Protein AF-A0A0M3JSK1-F1 (afdb_monomer_lite)

pLDDT: mean 74.39, std 8.14, range [55.28, 88.69]

Organism: Anisakis simplex (NCBI:txid6269)

Structure (mmCIF, N/CA/C/O backbone):
data_AF-A0A0M3JSK1-F1
#
_entry.id   AF-A0A0M3JSK1-F1
#
loop_
_atom_site.group_PDB
_atom_site.id
_atom_site.type_symbol
_atom_site.label_atom_id
_atom_site.label_alt_id
_atom_site.label_comp_id
_atom_site.label_asym_id
_atom_site.label_entity_id
_atom_site.label_seq_id
_atom_site.pdbx_PDB_ins_code
_atom_site.Cartn_x
_atom_site.Cartn_y
_atom_site.Cartn_z
_atom_site.occupancy
_atom_site.B_iso_or_equiv
_atom_site.auth_seq_id
_atom_site.auth_comp_id
_atom_site.auth_asym_id
_atom_site.auth_atom_id
_atom_site.pdbx_PDB_model_num
ATOM 1 N N . MET A 1 1 ? 17.515 4.585 -20.724 1.00 63.00 1 MET A N 1
ATOM 2 C CA . MET A 1 1 ? 18.779 4.534 -19.943 1.00 63.00 1 MET A CA 1
ATOM 3 C C . MET A 1 1 ? 19.980 4.193 -20.812 1.00 63.00 1 MET A C 1
ATOM 5 O O . MET A 1 1 ? 19.834 3.343 -21.688 1.00 63.00 1 MET A O 1
ATOM 9 N N . ASP A 1 2 ? 21.131 4.796 -20.507 1.00 80.75 2 ASP A N 1
ATOM 10 C CA . ASP A 1 2 ? 22.454 4.369 -20.987 1.00 80.75 2 ASP A CA 1
ATOM 11 C C . ASP A 1 2 ? 22.825 2.985 -20.411 1.00 80.75 2 ASP A C 1
ATOM 13 O O . ASP A 1 2 ? 22.367 2.626 -19.317 1.00 80.75 2 ASP A O 1
ATOM 17 N N . ASP A 1 3 ? 23.600 2.178 -21.130 1.00 80.94 3 ASP A N 1
ATOM 18 C CA . ASP A 1 3 ? 23.899 0.803 -20.727 1.00 80.94 3 ASP A CA 1
ATOM 19 C C . ASP A 1 3 ? 24.795 0.719 -19.477 1.00 80.94 3 ASP A C 1
ATOM 21 O O . ASP A 1 3 ? 24.609 -0.194 -18.664 1.00 80.94 3 ASP A O 1
ATOM 25 N N . GLU A 1 4 ? 25.636 1.725 -19.216 1.00 83.75 4 GLU A N 1
ATOM 26 C CA . GLU A 1 4 ? 26.414 1.826 -17.976 1.00 83.75 4 GLU A CA 1
ATOM 27 C C . GLU A 1 4 ? 25.492 2.020 -16.761 1.00 83.75 4 GLU A C 1
ATOM 29 O O . GLU A 1 4 ? 25.593 1.330 -15.740 1.00 83.75 4 GLU A O 1
ATOM 34 N N . THR A 1 5 ? 24.485 2.888 -16.903 1.00 82.25 5 THR A N 1
ATOM 35 C CA . THR A 1 5 ? 23.494 3.118 -15.842 1.00 82.25 5 THR A CA 1
ATOM 36 C C . THR A 1 5 ? 22.647 1.875 -15.564 1.00 82.25 5 THR A C 1
ATOM 38 O O . THR A 1 5 ? 22.214 1.662 -14.429 1.00 82.25 5 THR A O 1
ATOM 41 N N . LYS A 1 6 ? 22.398 1.025 -16.574 1.00 78.12 6 LYS A N 1
ATOM 42 C CA . LYS A 1 6 ? 21.677 -0.248 -16.391 1.00 78.12 6 LYS A CA 1
ATOM 43 C C . LYS A 1 6 ? 22.516 -1.263 -15.636 1.00 78.12 6 LYS A C 1
ATOM 45 O O . LYS A 1 6 ? 21.950 -1.996 -14.828 1.00 78.12 6 LYS A O 1
ATOM 50 N N . LYS A 1 7 ? 23.823 -1.306 -15.900 1.00 82.88 7 LYS A N 1
ATOM 51 C CA . LYS A 1 7 ? 24.761 -2.185 -15.200 1.00 82.88 7 LYS A CA 1
ATOM 52 C C . LYS A 1 7 ? 24.835 -1.816 -13.718 1.00 82.88 7 LYS A C 1
ATOM 54 O O . LYS A 1 7 ? 24.440 -2.629 -12.894 1.00 82.88 7 LYS A O 1
ATOM 59 N N . ARG A 1 8 ? 25.087 -0.539 -13.400 1.00 83.69 8 ARG A N 1
ATOM 60 C CA . ARG A 1 8 ? 25.075 -0.026 -12.014 1.00 83.69 8 ARG A CA 1
ATOM 61 C C . ARG A 1 8 ? 23.797 -0.367 -11.245 1.00 83.69 8 ARG A C 1
ATOM 63 O O . ARG A 1 8 ? 23.865 -0.826 -10.111 1.00 83.69 8 ARG A O 1
ATOM 70 N N . LYS A 1 9 ? 22.616 -0.175 -11.851 1.00 78.25 9 LYS A N 1
ATOM 71 C CA . LYS A 1 9 ? 21.343 -0.510 -11.183 1.00 78.25 9 LYS A CA 1
ATOM 72 C C . LYS A 1 9 ? 21.177 -2.009 -10.935 1.00 78.25 9 LYS A C 1
ATOM 74 O O . LYS A 1 9 ? 20.591 -2.370 -9.919 1.00 78.25 9 LYS A O 1
ATOM 79 N N . ARG A 1 10 ? 21.661 -2.871 -11.836 1.00 77.38 10 ARG A N 1
ATOM 80 C CA . ARG A 1 10 ? 21.657 -4.327 -11.631 1.00 77.38 10 ARG A CA 1
ATOM 81 C C . ARG A 1 10 ? 22.615 -4.732 -10.517 1.00 77.38 10 ARG A C 1
ATOM 83 O O . ARG A 1 10 ? 22.188 -5.452 -9.621 1.00 77.38 10 ARG A O 1
ATOM 90 N N . ASP A 1 11 ? 23.824 -4.187 -10.517 1.00 82.25 11 ASP A N 1
ATOM 91 C CA . ASP A 1 11 ? 24.835 -4.467 -9.496 1.00 82.25 11 ASP A CA 1
ATOM 92 C C . ASP A 1 11 ? 24.343 -4.019 -8.106 1.00 82.25 11 ASP A C 1
ATOM 94 O O . ASP A 1 11 ? 24.424 -4.770 -7.138 1.00 82.25 11 ASP A O 1
ATOM 98 N N . GLU A 1 12 ? 23.705 -2.846 -8.004 1.00 78.94 12 GLU A N 1
ATOM 99 C CA . GLU A 1 12 ? 23.047 -2.395 -6.769 1.00 78.94 12 GLU A CA 1
ATOM 100 C C . GLU A 1 12 ? 21.942 -3.353 -6.294 1.00 78.94 12 GLU A C 1
ATOM 102 O O . GLU A 1 12 ? 21.813 -3.601 -5.094 1.00 78.94 12 GLU A O 1
ATOM 107 N N . ILE A 1 13 ? 21.117 -3.876 -7.210 1.00 75.38 13 ILE A N 1
ATOM 108 C CA . ILE A 1 13 ? 20.064 -4.849 -6.877 1.00 75.38 13 ILE A CA 1
ATOM 109 C C . ILE A 1 13 ? 20.692 -6.149 -6.364 1.00 75.38 13 ILE A C 1
ATOM 111 O O . ILE A 1 13 ? 20.187 -6.736 -5.407 1.00 75.38 13 ILE A O 1
ATOM 115 N N . GLU A 1 14 ? 21.796 -6.585 -6.964 1.00 76.00 14 GLU A N 1
ATOM 116 C CA . GLU A 1 14 ? 22.495 -7.816 -6.602 1.00 76.00 14 GLU A CA 1
ATOM 117 C C . GLU A 1 14 ? 23.207 -7.706 -5.245 1.00 76.00 14 GLU A C 1
ATOM 119 O O . GLU A 1 14 ? 23.067 -8.587 -4.392 1.00 76.00 14 GLU A O 1
ATOM 124 N N . ILE A 1 15 ? 23.874 -6.578 -4.986 1.00 78.31 15 ILE A N 1
ATOM 125 C CA . ILE A 1 15 ? 24.449 -6.239 -3.677 1.00 78.31 15 ILE A CA 1
ATOM 126 C C . ILE A 1 15 ? 23.345 -6.216 -2.618 1.00 78.31 15 ILE A C 1
ATOM 128 O O . ILE A 1 15 ? 23.477 -6.833 -1.560 1.00 78.31 15 ILE A O 1
ATOM 132 N N . MET A 1 16 ? 22.206 -5.587 -2.922 1.00 71.25 16 MET A N 1
ATOM 133 C CA . MET A 1 16 ? 21.060 -5.590 -2.018 1.00 71.25 16 MET A CA 1
ATOM 134 C C . MET A 1 16 ? 20.520 -7.005 -1.776 1.00 71.25 16 MET A C 1
ATOM 136 O O . MET A 1 16 ? 20.170 -7.306 -0.634 1.00 71.25 16 MET A O 1
ATOM 140 N N . LYS A 1 17 ? 20.473 -7.895 -2.780 1.00 69.25 17 LYS A N 1
ATOM 141 C CA . LYS A 1 17 ? 20.096 -9.314 -2.593 1.00 69.25 17 LYS A CA 1
ATOM 142 C C . LYS A 1 17 ? 21.053 -10.046 -1.648 1.00 69.25 17 LYS A C 1
ATOM 144 O O . LYS A 1 17 ? 20.582 -10.837 -0.832 1.00 69.25 17 LYS A O 1
ATOM 149 N N . LYS A 1 18 ? 22.361 -9.778 -1.741 1.00 67.62 18 LYS A N 1
ATOM 150 C CA . LYS A 1 18 ? 23.400 -10.399 -0.898 1.00 67.62 18 LYS A CA 1
ATOM 151 C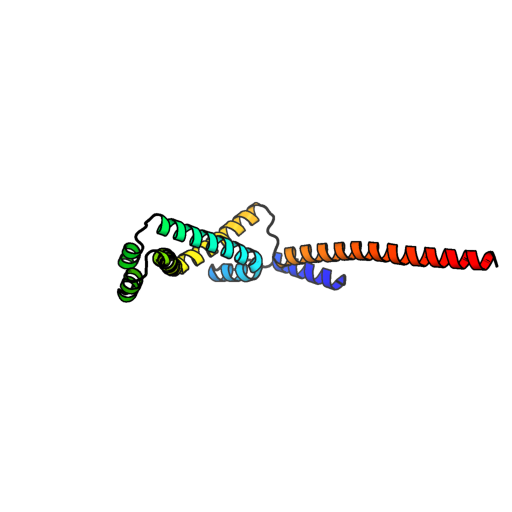 C . LYS A 1 18 ? 23.469 -9.842 0.524 1.00 67.62 18 LYS A C 1
ATOM 153 O O . LYS A 1 18 ? 23.981 -10.521 1.412 1.00 67.62 18 LYS A O 1
ATOM 158 N N . GLU A 1 19 ? 22.959 -8.638 0.763 1.00 69.12 19 GLU A N 1
ATOM 159 C CA . GLU A 1 19 ? 23.007 -8.009 2.081 1.00 69.12 19 GLU A CA 1
ATOM 160 C C . GLU A 1 19 ? 22.252 -8.834 3.142 1.00 69.12 19 GLU A C 1
ATOM 162 O O . GLU A 1 19 ? 21.052 -9.108 3.014 1.00 69.12 19 GLU A O 1
ATOM 167 N N . LYS A 1 20 ? 22.968 -9.241 4.202 1.00 62.66 20 LYS A N 1
ATOM 168 C CA . LYS A 1 20 ? 22.426 -10.078 5.282 1.00 62.66 20 LYS A CA 1
ATOM 169 C C . LYS A 1 20 ? 21.257 -9.380 5.981 1.00 62.66 20 LYS A C 1
ATOM 171 O O . LYS A 1 20 ? 21.268 -8.177 6.229 1.00 62.66 20 LYS A O 1
ATOM 176 N N . ARG A 1 21 ? 20.235 -10.167 6.328 1.00 66.06 21 ARG A N 1
ATOM 177 C CA . ARG A 1 21 ? 19.063 -9.671 7.063 1.00 66.06 21 ARG A CA 1
ATOM 178 C C . ARG A 1 21 ? 19.488 -9.281 8.483 1.00 66.06 21 ARG A C 1
ATOM 180 O O . ARG A 1 21 ? 20.202 -10.064 9.110 1.00 66.06 21 ARG A O 1
ATOM 187 N N . PRO A 1 22 ? 19.023 -8.141 9.016 1.00 70.69 22 PRO A N 1
ATOM 188 C CA . PRO A 1 22 ? 19.294 -7.785 10.401 1.00 70.69 22 PRO A CA 1
ATOM 189 C C . PRO A 1 22 ? 18.600 -8.765 11.360 1.00 70.69 22 PRO A C 1
ATOM 191 O O . PRO A 1 22 ? 17.508 -9.265 11.077 1.00 70.69 22 PRO A O 1
ATOM 194 N N . VAL A 1 23 ? 19.250 -9.034 12.493 1.00 68.19 23 VAL A N 1
ATOM 195 C CA . VAL A 1 23 ? 18.853 -10.071 13.463 1.00 68.19 23 VAL A CA 1
ATOM 196 C C . VAL A 1 23 ? 17.687 -9.638 14.366 1.00 68.19 23 VAL A C 1
ATOM 198 O O . VAL A 1 23 ? 16.860 -10.466 14.733 1.00 68.19 23 VAL A O 1
ATOM 201 N N . GLY A 1 24 ? 17.570 -8.343 14.688 1.00 75.69 24 GLY A N 1
ATOM 202 C CA . GLY A 1 24 ? 16.547 -7.828 15.611 1.00 75.69 24 GLY A CA 1
ATOM 203 C C . GLY A 1 24 ? 15.169 -7.607 14.973 1.00 75.69 24 GLY A C 1
ATOM 204 O O . GLY A 1 24 ? 15.086 -7.182 13.824 1.00 75.69 24 GLY A O 1
ATOM 205 N N . LEU A 1 25 ? 14.079 -7.818 15.726 1.00 66.94 25 LEU A N 1
ATOM 206 C CA . LEU A 1 25 ? 12.691 -7.660 15.248 1.00 66.94 25 LEU A CA 1
ATOM 207 C C . LEU A 1 25 ? 12.402 -6.253 14.706 1.00 66.94 25 LEU A C 1
ATOM 209 O O . LEU A 1 25 ? 11.942 -6.112 13.574 1.00 66.94 25 LEU A O 1
ATOM 213 N N . PHE A 1 26 ? 12.744 -5.209 15.465 1.00 69.94 26 PHE A N 1
ATOM 214 C CA . PHE A 1 26 ? 12.584 -3.818 15.028 1.00 69.94 26 PHE A CA 1
ATOM 215 C C . PHE A 1 26 ? 13.461 -3.480 13.821 1.00 69.94 26 PHE A C 1
ATOM 217 O O . PHE A 1 26 ? 13.002 -2.843 12.872 1.00 69.94 26 PHE A O 1
ATOM 224 N N . ALA A 1 27 ? 14.710 -3.950 13.813 1.00 71.75 27 ALA A N 1
ATOM 225 C CA . ALA A 1 27 ? 15.623 -3.750 12.692 1.00 71.75 27 ALA A CA 1
ATOM 226 C C . ALA A 1 27 ? 15.120 -4.456 11.425 1.00 71.75 27 ALA A C 1
ATOM 228 O O . ALA A 1 27 ? 15.212 -3.912 10.329 1.00 71.75 27 ALA A O 1
ATOM 229 N N . LYS A 1 28 ? 14.517 -5.634 11.582 1.00 71.19 28 LYS A N 1
ATOM 230 C CA . LYS A 1 28 ? 13.914 -6.437 10.523 1.00 71.19 28 LYS A CA 1
ATOM 231 C C . LYS A 1 28 ? 12.658 -5.771 9.967 1.00 71.19 28 LYS A C 1
ATOM 233 O O . LYS A 1 28 ? 12.549 -5.639 8.753 1.00 71.19 28 LYS A O 1
ATOM 238 N N . VAL A 1 29 ? 11.773 -5.255 10.821 1.00 68.44 29 VAL A N 1
ATOM 239 C CA . VAL A 1 29 ? 10.622 -4.440 10.395 1.00 68.44 29 VAL A CA 1
ATOM 240 C C . VAL A 1 29 ? 11.091 -3.193 9.646 1.00 68.44 29 VAL A C 1
ATOM 242 O O . VAL A 1 29 ? 10.664 -2.979 8.517 1.00 68.44 29 VAL A O 1
ATOM 245 N N . LYS A 1 30 ? 12.024 -2.412 10.205 1.00 70.94 30 LYS A N 1
ATOM 246 C CA . LYS A 1 30 ? 12.568 -1.203 9.560 1.00 70.94 30 LYS A CA 1
ATOM 247 C C . LYS A 1 30 ? 13.208 -1.515 8.204 1.00 70.94 30 LYS A C 1
ATOM 249 O O . LYS A 1 30 ? 12.976 -0.809 7.223 1.00 70.94 30 LYS A O 1
ATOM 254 N N . TYR A 1 31 ? 13.978 -2.597 8.134 1.00 74.50 31 TYR A N 1
ATOM 255 C CA . TYR A 1 31 ? 14.592 -3.094 6.907 1.00 74.50 31 TYR A CA 1
ATOM 256 C C . TYR A 1 31 ? 13.543 -3.487 5.862 1.00 74.50 31 TYR A C 1
ATOM 258 O O . TYR A 1 31 ? 13.667 -3.119 4.693 1.00 74.50 31 TYR A O 1
ATOM 266 N N . TYR A 1 32 ? 12.478 -4.176 6.277 1.00 68.69 32 TYR A N 1
ATOM 267 C CA . TYR A 1 32 ? 11.402 -4.575 5.378 1.00 68.69 32 TYR A CA 1
ATOM 268 C C . TYR A 1 32 ? 10.544 -3.408 4.916 1.00 68.69 32 TYR A C 1
ATOM 270 O O . TYR A 1 32 ? 10.242 -3.340 3.731 1.00 68.69 32 TYR A O 1
ATOM 278 N N . VAL A 1 33 ? 10.215 -2.460 5.791 1.00 69.62 33 VAL A N 1
ATOM 279 C CA . VAL A 1 33 ? 9.495 -1.243 5.404 1.00 69.62 33 VAL A CA 1
ATOM 280 C C . VAL A 1 33 ? 10.308 -0.471 4.367 1.00 69.62 33 VAL A C 1
ATOM 282 O O . VAL A 1 33 ? 9.784 -0.164 3.305 1.00 69.62 33 VAL A O 1
ATOM 285 N N . LYS A 1 34 ? 11.612 -0.253 4.583 1.00 71.38 34 LYS A N 1
ATOM 286 C CA . LYS A 1 34 ? 12.469 0.446 3.606 1.00 71.38 34 LYS A CA 1
ATOM 287 C C . LYS A 1 34 ? 12.561 -0.288 2.260 1.00 71.38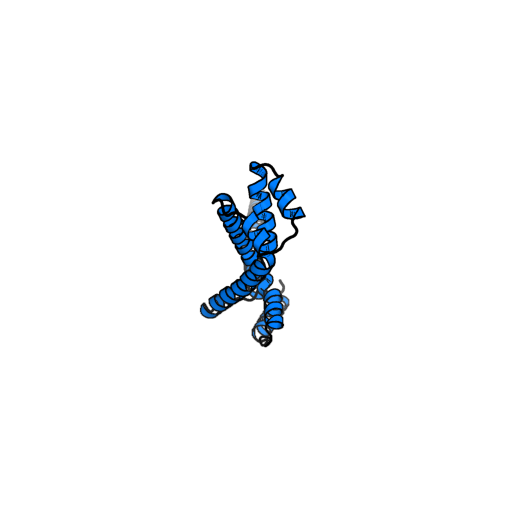 34 LYS A C 1
ATOM 289 O O . LYS A 1 34 ? 12.625 0.349 1.211 1.00 71.38 34 LYS A O 1
ATOM 294 N N . ARG A 1 35 ? 12.583 -1.625 2.272 1.00 69.06 35 ARG A N 1
ATOM 295 C CA . ARG A 1 35 ? 12.835 -2.455 1.080 1.00 69.06 35 ARG A CA 1
ATOM 296 C C . ARG A 1 35 ? 11.568 -2.918 0.345 1.00 69.06 35 ARG A C 1
ATOM 298 O O . ARG A 1 35 ? 11.650 -3.209 -0.844 1.00 69.06 35 ARG A O 1
ATOM 305 N N . TYR A 1 36 ? 10.421 -2.959 1.018 1.00 70.38 36 TYR A N 1
ATOM 306 C CA . TYR A 1 36 ? 9.135 -3.455 0.509 1.00 70.38 36 TYR A CA 1
ATOM 307 C C . TYR A 1 36 ? 7.974 -2.504 0.817 1.00 70.38 36 TYR A C 1
ATOM 309 O O . TYR A 1 36 ? 6.828 -2.940 0.917 1.00 70.38 36 TYR A O 1
ATOM 317 N N . TRP A 1 37 ? 8.242 -1.202 0.946 1.00 77.00 37 TRP A N 1
ATOM 318 C CA . TRP A 1 37 ? 7.204 -0.191 1.180 1.00 77.00 37 TRP A CA 1
ATOM 319 C C . TRP A 1 37 ? 6.032 -0.308 0.184 1.00 77.00 37 TRP A C 1
ATOM 321 O O . TRP A 1 37 ? 4.880 -0.174 0.578 1.00 77.00 37 TRP A O 1
ATOM 331 N N . TYR A 1 38 ? 6.315 -0.668 -1.074 1.00 72.44 38 TYR A N 1
ATOM 332 C CA . TYR A 1 38 ? 5.320 -0.885 -2.132 1.00 72.44 38 TYR A CA 1
ATOM 333 C C . TYR A 1 38 ? 4.382 -2.082 -1.901 1.00 72.44 38 TYR A C 1
ATOM 335 O O . TYR A 1 38 ? 3.323 -2.131 -2.508 1.00 72.44 38 TYR A O 1
ATOM 343 N N . ILE A 1 39 ? 4.758 -3.048 -1.057 1.00 72.00 39 ILE A N 1
ATOM 344 C CA . ILE A 1 39 ? 3.891 -4.156 -0.618 1.00 72.00 39 ILE A CA 1
ATOM 345 C C . ILE A 1 39 ? 3.169 -3.750 0.664 1.00 72.00 39 ILE A C 1
ATOM 347 O O . ILE A 1 39 ? 1.978 -4.003 0.823 1.00 72.00 39 ILE A O 1
ATOM 351 N N . ALA A 1 40 ? 3.889 -3.089 1.573 1.00 72.25 40 ALA A N 1
ATOM 352 C CA . ALA A 1 40 ? 3.348 -2.657 2.851 1.00 72.25 40 ALA A CA 1
ATOM 353 C C . ALA A 1 40 ? 2.170 -1.686 2.677 1.00 72.25 40 ALA A C 1
ATOM 355 O O . ALA A 1 40 ? 1.168 -1.841 3.363 1.00 72.25 40 ALA A O 1
ATOM 356 N N . VAL A 1 41 ? 2.259 -0.730 1.745 1.00 78.94 41 VAL A N 1
ATOM 357 C CA . VAL A 1 41 ? 1.208 0.276 1.517 1.00 78.94 41 VAL A CA 1
ATOM 358 C C . VAL A 1 41 ? -0.109 -0.352 1.022 1.00 78.94 41 VAL A C 1
ATOM 360 O O . VAL A 1 41 ? -1.121 -0.147 1.690 1.00 78.94 41 VAL A O 1
ATOM 363 N N . PRO A 1 42 ? -0.147 -1.164 -0.057 1.00 81.12 42 PRO A N 1
ATOM 364 C CA . PRO A 1 42 ? -1.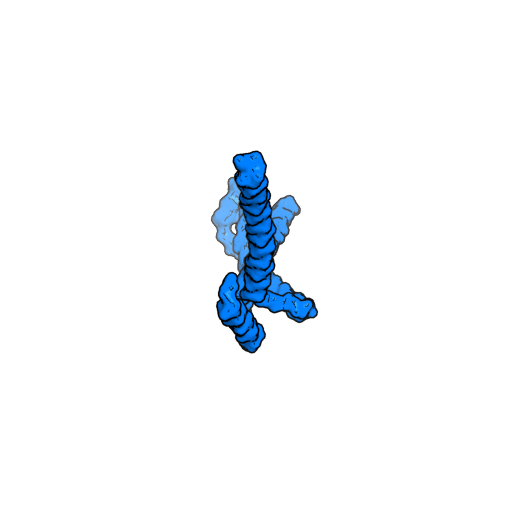375 -1.841 -0.481 1.00 81.12 42 PRO A CA 1
ATOM 365 C C . PRO A 1 42 ? -1.934 -2.791 0.577 1.00 81.12 42 PRO A C 1
ATOM 367 O O . PRO A 1 42 ? -3.135 -2.788 0.824 1.00 81.12 42 PRO A O 1
ATOM 370 N N . VAL A 1 43 ? -1.073 -3.565 1.250 1.00 76.19 43 VAL A N 1
ATOM 371 C CA . VAL A 1 43 ? -1.501 -4.463 2.337 1.00 76.19 43 VAL A CA 1
ATOM 372 C C . VAL A 1 43 ? -2.132 -3.669 3.478 1.00 76.19 43 VAL A C 1
ATOM 374 O O . VAL A 1 43 ? -3.162 -4.073 4.010 1.00 76.19 43 VAL A O 1
ATOM 377 N N . HIS A 1 44 ? -1.562 -2.518 3.830 1.00 79.62 44 HIS A N 1
ATOM 378 C CA . HIS A 1 44 ? -2.119 -1.640 4.852 1.00 79.62 44 HIS A CA 1
ATOM 379 C C . HIS A 1 44 ? -3.458 -1.032 4.431 1.00 79.62 44 HIS A C 1
ATOM 381 O O . HIS A 1 44 ? -4.350 -0.885 5.266 1.00 79.62 44 HIS A O 1
ATOM 387 N N . PHE A 1 45 ? -3.615 -0.706 3.148 1.00 84.25 45 PHE A N 1
ATOM 388 C CA . PHE A 1 45 ? -4.855 -0.164 2.602 1.00 84.25 45 PHE A CA 1
ATOM 389 C C . PHE A 1 45 ? -5.976 -1.209 2.633 1.00 84.25 45 PHE A C 1
ATOM 391 O O . PHE A 1 45 ? -7.045 -0.948 3.177 1.00 84.25 45 PHE A O 1
ATOM 398 N N . ILE A 1 46 ? -5.695 -2.425 2.152 1.00 84.69 46 ILE A N 1
ATOM 399 C CA . ILE A 1 46 ? -6.624 -3.563 2.194 1.00 84.69 46 ILE A CA 1
ATOM 400 C C . ILE A 1 46 ? -6.965 -3.917 3.643 1.00 84.69 46 ILE A C 1
ATOM 402 O O . ILE A 1 46 ? -8.134 -4.061 3.981 1.00 84.69 46 ILE A O 1
ATOM 406 N N . GLY A 1 47 ? -5.961 -4.004 4.518 1.00 82.44 47 GLY A N 1
ATOM 407 C CA . GLY A 1 47 ? -6.168 -4.292 5.935 1.00 82.44 47 GLY A CA 1
ATOM 408 C C . GLY A 1 47 ? -6.996 -3.217 6.637 1.00 82.44 47 GLY A C 1
ATOM 409 O O . GLY A 1 47 ? -7.877 -3.550 7.422 1.00 82.44 47 GLY A O 1
ATOM 410 N N . SER A 1 48 ? -6.773 -1.936 6.328 1.00 81.81 48 SER A N 1
ATOM 411 C CA . SER A 1 48 ? -7.584 -0.840 6.877 1.00 81.81 48 SER A CA 1
ATOM 412 C C . SER A 1 48 ? -9.022 -0.894 6.365 1.00 81.81 48 SER A C 1
ATOM 414 O O . SER A 1 48 ? -9.937 -0.700 7.158 1.00 81.81 48 SER A O 1
ATOM 416 N N . LEU A 1 49 ? -9.237 -1.227 5.088 1.00 86.38 49 LEU A N 1
ATOM 417 C CA . LEU A 1 49 ? -10.576 -1.399 4.523 1.00 86.38 49 LEU A CA 1
ATOM 418 C C . LEU A 1 49 ? -11.301 -2.605 5.140 1.00 86.38 49 LEU A C 1
ATOM 420 O O . LEU A 1 49 ? -12.481 -2.512 5.460 1.00 86.38 49 LEU A O 1
ATOM 424 N N . MET A 1 50 ? -10.584 -3.707 5.370 1.00 88.69 50 MET A N 1
ATOM 425 C CA . MET A 1 50 ? -11.107 -4.908 6.023 1.00 88.69 50 MET A CA 1
ATOM 426 C C . MET A 1 50 ? -11.489 -4.643 7.483 1.00 88.69 50 MET A C 1
ATOM 428 O O . MET A 1 50 ? -12.580 -5.017 7.900 1.00 88.69 50 MET A O 1
ATOM 432 N N . TRP A 1 51 ? -10.632 -3.963 8.252 1.00 84.88 51 TRP A N 1
ATOM 433 C CA . TRP A 1 51 ? -10.940 -3.573 9.632 1.00 84.88 51 TRP A CA 1
ATOM 434 C C . TRP A 1 51 ? -12.092 -2.574 9.693 1.00 84.88 51 TRP A C 1
ATOM 436 O O . TRP A 1 51 ? -13.002 -2.749 10.493 1.00 84.88 51 TRP A O 1
ATOM 446 N N . PHE A 1 52 ? -12.095 -1.557 8.831 1.00 83.31 52 PHE A N 1
ATOM 447 C CA . PHE A 1 52 ? -13.187 -0.589 8.772 1.00 83.31 52 PHE A CA 1
ATOM 448 C C . PHE A 1 52 ? -14.517 -1.261 8.411 1.00 83.31 52 PHE A C 1
ATOM 450 O O . PHE A 1 52 ? -15.509 -1.057 9.102 1.00 83.31 52 PHE A O 1
ATOM 457 N N . GLY A 1 53 ? -14.529 -2.117 7.386 1.00 85.81 53 GLY A N 1
ATOM 458 C CA . GLY A 1 53 ? -15.714 -2.871 6.979 1.00 85.81 53 GLY A CA 1
ATOM 459 C C . GLY A 1 53 ? -16.188 -3.857 8.047 1.00 85.81 53 GLY A C 1
ATOM 460 O O . GLY A 1 53 ? -17.383 -3.929 8.316 1.00 85.81 53 GLY A O 1
ATOM 461 N N . GLY A 1 54 ? -15.264 -4.569 8.700 1.00 84.88 54 GLY A N 1
ATOM 462 C CA . GLY A 1 54 ? -15.576 -5.501 9.784 1.00 84.88 54 GLY A CA 1
ATOM 463 C C . GLY A 1 54 ? -16.181 -4.803 11.001 1.00 84.88 54 GLY A C 1
ATOM 464 O O . GLY A 1 54 ? -17.196 -5.255 11.522 1.00 84.88 54 GLY A O 1
ATOM 465 N N . LEU A 1 55 ? -15.616 -3.664 11.411 1.00 83.19 55 LEU A N 1
ATOM 466 C CA . LEU A 1 55 ? -16.166 -2.866 12.507 1.00 83.19 55 LEU A CA 1
ATOM 467 C C . LEU A 1 55 ? -17.505 -2.232 12.122 1.00 83.19 55 LEU A C 1
ATOM 469 O O . LEU A 1 55 ? -18.443 -2.281 12.906 1.00 83.19 55 LEU A O 1
ATOM 473 N N . TYR A 1 56 ? -17.642 -1.711 10.903 1.00 83.88 56 TYR A N 1
ATOM 474 C CA . TYR A 1 56 ? -18.912 -1.171 10.420 1.00 83.88 56 TYR A CA 1
ATOM 475 C C . TYR A 1 56 ? -20.020 -2.234 10.411 1.00 83.88 56 TYR A C 1
ATOM 477 O O . TYR A 1 56 ? -21.134 -1.979 10.867 1.00 83.88 56 TYR A O 1
ATOM 485 N N . ALA A 1 57 ? -19.711 -3.447 9.945 1.00 84.12 57 ALA A N 1
ATOM 486 C CA . ALA A 1 57 ? -20.636 -4.575 9.978 1.00 84.12 57 ALA A CA 1
ATOM 487 C C . ALA A 1 57 ? -20.971 -5.003 11.416 1.00 84.12 57 ALA A C 1
ATOM 489 O O . ALA A 1 57 ? -22.131 -5.292 11.702 1.00 84.12 57 ALA A O 1
ATOM 490 N N . ALA A 1 58 ? -19.992 -4.994 12.325 1.00 82.25 58 ALA A N 1
ATOM 491 C CA . ALA A 1 58 ? -20.182 -5.293 13.742 1.00 82.25 58 ALA A CA 1
ATOM 492 C C . ALA A 1 58 ? -21.146 -4.302 14.417 1.00 82.25 58 ALA A C 1
ATOM 494 O O . ALA A 1 58 ? -22.128 -4.721 15.027 1.00 82.25 58 ALA A O 1
ATOM 495 N N . VAL A 1 59 ? -20.927 -2.994 14.239 1.00 78.00 59 VAL A N 1
ATOM 496 C CA . VAL A 1 59 ? -21.812 -1.950 14.784 1.00 78.00 59 VAL A CA 1
ATOM 497 C C . VAL A 1 59 ? -23.200 -2.022 14.148 1.00 78.00 59 VAL A C 1
ATOM 499 O O . VAL A 1 59 ? -24.206 -1.933 14.847 1.00 78.00 59 VAL A O 1
ATOM 502 N N . LYS A 1 60 ? -23.284 -2.256 12.831 1.00 78.19 60 LYS A N 1
ATOM 503 C CA . LYS A 1 60 ? -24.568 -2.434 12.136 1.00 78.19 60 LYS A CA 1
ATOM 504 C C . LYS A 1 60 ? -25.337 -3.667 12.627 1.00 78.19 60 LYS A C 1
ATOM 506 O O . LYS A 1 60 ? -26.562 -3.647 12.630 1.00 78.19 60 LYS A O 1
ATOM 511 N N . SER A 1 61 ? -24.632 -4.714 13.053 1.00 80.00 61 SER A N 1
ATOM 512 C CA . SER A 1 61 ? -25.222 -5.932 13.625 1.00 80.00 61 SER A CA 1
ATOM 513 C C . SER A 1 61 ? -25.690 -5.757 15.076 1.00 80.00 61 SER A C 1
ATOM 515 O O . SER A 1 61 ? -26.158 -6.719 15.674 1.00 80.00 61 SER A O 1
ATOM 517 N N . GLY A 1 62 ? -25.579 -4.551 15.646 1.00 70.38 62 GLY A N 1
ATOM 518 C CA . GLY A 1 62 ? -26.055 -4.255 16.996 1.00 70.38 62 GLY A CA 1
ATOM 519 C C . GLY A 1 62 ? -25.067 -4.617 18.103 1.00 70.38 62 GLY A C 1
ATOM 520 O O . GLY A 1 62 ? -25.483 -4.752 19.249 1.00 70.38 62 GLY A O 1
ATOM 521 N N . ILE A 1 63 ? -23.772 -4.779 17.794 1.00 71.56 63 ILE A N 1
ATOM 522 C CA . ILE A 1 63 ? -22.750 -4.869 18.846 1.00 71.56 63 ILE A CA 1
ATOM 523 C C . ILE A 1 63 ? -22.762 -3.564 19.640 1.00 71.56 63 ILE A C 1
ATOM 525 O O . ILE A 1 63 ? -22.553 -2.485 19.081 1.00 71.56 63 ILE A O 1
ATOM 529 N N . ASP A 1 64 ? -23.011 -3.683 20.944 1.00 70.25 64 ASP A N 1
ATOM 530 C CA . ASP A 1 64 ? -23.090 -2.551 21.855 1.00 70.25 64 ASP A CA 1
ATOM 531 C C . ASP A 1 64 ? -21.693 -1.983 22.126 1.00 70.25 64 ASP A C 1
ATOM 533 O O . ASP A 1 64 ? -20.931 -2.435 22.985 1.00 70.25 64 ASP A O 1
ATOM 537 N N . VAL A 1 65 ? -21.336 -0.985 21.324 1.00 66.50 65 VAL A N 1
ATOM 538 C CA . VAL A 1 65 ? -20.055 -0.284 21.413 1.00 66.50 65 VAL A CA 1
ATOM 539 C C . VAL A 1 65 ? -19.922 0.453 22.745 1.00 66.50 65 VAL A C 1
ATOM 541 O O . VAL A 1 65 ? -18.800 0.632 23.210 1.00 66.50 65 VAL A O 1
ATOM 544 N N . VAL A 1 66 ? -21.031 0.829 23.390 1.00 65.94 66 VAL A N 1
ATOM 545 C CA . VAL A 1 66 ? -21.011 1.480 24.706 1.00 65.94 66 VAL A CA 1
ATOM 546 C C . VAL A 1 66 ? -20.459 0.520 25.757 1.00 65.94 66 VAL A C 1
ATOM 548 O O . VAL A 1 66 ? -19.516 0.875 26.457 1.00 65.94 66 VAL A O 1
ATOM 551 N N . ASN A 1 67 ? -20.933 -0.726 25.774 1.00 68.12 67 ASN A N 1
ATOM 552 C CA . ASN A 1 67 ? -20.460 -1.748 26.709 1.00 68.12 67 ASN A CA 1
ATOM 553 C C . ASN A 1 67 ? -18.968 -2.103 26.500 1.00 68.12 67 ASN A C 1
ATOM 555 O O . ASN A 1 67 ? -18.229 -2.330 27.457 1.00 68.12 67 ASN A O 1
ATOM 559 N N . ILE A 1 68 ? -18.481 -2.089 25.248 1.00 68.25 68 ILE A N 1
ATOM 560 C CA . ILE A 1 68 ? -17.046 -2.268 24.937 1.00 68.25 68 ILE A CA 1
ATOM 561 C C . ILE A 1 68 ? -16.211 -1.088 25.459 1.00 68.25 68 ILE A C 1
ATOM 563 O O . ILE A 1 68 ? -15.110 -1.291 25.971 1.00 68.25 68 ILE A O 1
ATOM 567 N N . LEU A 1 69 ? -16.714 0.142 25.323 1.00 68.94 69 LEU A N 1
ATOM 568 C CA . LEU A 1 69 ? -16.051 1.351 25.820 1.00 68.94 69 LEU A CA 1
ATOM 569 C C . LEU A 1 69 ? -16.001 1.399 27.353 1.00 68.94 69 LEU A C 1
ATOM 571 O O . LEU A 1 69 ? -14.966 1.778 27.902 1.00 68.94 69 LEU A O 1
ATOM 575 N N . GLU A 1 70 ? -17.080 0.985 28.020 1.00 69.00 70 GLU A N 1
ATOM 576 C CA . GLU A 1 70 ? -17.157 0.863 29.481 1.00 69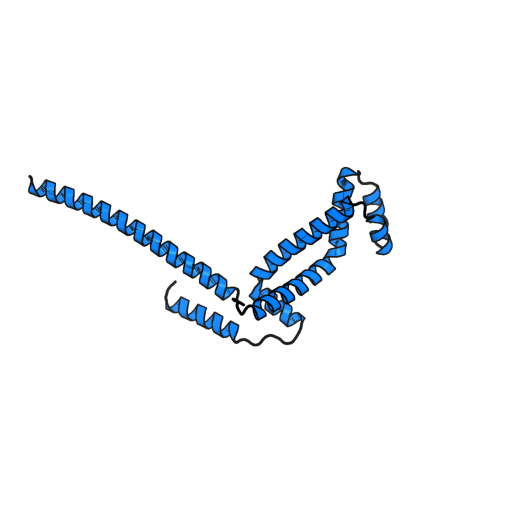.00 70 GLU A CA 1
ATOM 577 C C . GLU A 1 70 ? -16.166 -0.190 29.999 1.00 69.00 70 GLU A C 1
ATOM 579 O O . GLU A 1 70 ? -15.391 0.091 30.913 1.00 69.00 70 GLU A O 1
ATOM 584 N N . HIS A 1 71 ? -16.072 -1.352 29.339 1.00 67.88 71 HIS A N 1
ATOM 585 C CA . HIS A 1 71 ? -15.064 -2.376 29.656 1.00 67.88 71 HIS A CA 1
ATOM 586 C C . HIS A 1 71 ? -13.615 -1.897 29.480 1.00 67.88 71 HIS A C 1
ATOM 588 O O . HIS A 1 71 ? -12.701 -2.439 30.100 1.00 67.88 71 HIS A O 1
ATOM 594 N N . LEU A 1 72 ? -13.387 -0.897 28.626 1.00 68.50 72 LEU A N 1
ATOM 595 C CA . LEU A 1 72 ? -12.070 -0.314 28.367 1.00 68.50 72 LEU A CA 1
ATOM 596 C C . LEU A 1 72 ? -11.733 0.875 29.287 1.00 68.50 72 LEU A C 1
ATOM 598 O O . LEU A 1 72 ? -10.673 1.473 29.098 1.00 68.50 72 LEU A O 1
ATOM 602 N N . HIS A 1 73 ? -12.584 1.213 30.270 1.00 63.75 73 HIS A N 1
ATOM 603 C CA . HIS A 1 73 ? -12.402 2.354 31.188 1.00 63.75 73 HIS A CA 1
ATOM 604 C C . HIS A 1 73 ? -12.121 3.688 30.454 1.00 63.75 73 HIS A C 1
ATOM 606 O O . HIS A 1 73 ? -11.314 4.511 30.894 1.00 63.75 73 HIS A O 1
ATOM 612 N N . LEU A 1 74 ? -12.754 3.917 29.299 1.00 60.56 74 LEU A N 1
ATOM 613 C CA . LEU A 1 74 ? -12.634 5.191 28.580 1.00 60.56 74 LEU A CA 1
ATOM 614 C C . LEU A 1 74 ? -13.563 6.250 29.199 1.00 60.56 74 LEU A C 1
ATOM 616 O O . LEU A 1 74 ? -14.631 5.912 29.697 1.00 60.56 74 LEU A O 1
ATOM 620 N N . SER A 1 75 ? -13.152 7.529 29.196 1.00 55.28 75 SER A N 1
ATOM 621 C CA . SER A 1 75 ? -13.828 8.572 29.989 1.00 55.28 75 SER A CA 1
ATOM 622 C C . SER A 1 75 ? -15.313 8.720 29.635 1.00 55.28 75 SER A C 1
ATOM 624 O O . SER A 1 75 ? -15.675 8.815 28.461 1.00 55.28 75 SER A O 1
ATOM 626 N N . GLU A 1 76 ? -16.166 8.801 30.659 1.00 60.28 76 GLU A N 1
ATOM 627 C CA . GLU A 1 76 ? -17.633 8.903 30.546 1.00 60.28 76 GLU A CA 1
ATOM 628 C C . GLU A 1 76 ? -18.096 10.039 29.621 1.00 60.28 76 GLU A C 1
ATOM 630 O O . GLU A 1 76 ? -19.080 9.918 28.899 1.00 60.28 76 GLU A O 1
ATOM 635 N N . THR A 1 77 ? -17.306 11.107 29.522 1.00 58.44 77 THR A N 1
ATOM 636 C CA . THR A 1 77 ? -17.517 12.228 28.594 1.00 58.44 77 THR A CA 1
ATOM 637 C C . THR A 1 77 ? -17.561 11.825 27.115 1.00 58.44 77 THR A C 1
ATOM 639 O O . THR A 1 77 ? -18.237 12.485 26.324 1.00 58.44 77 THR A O 1
ATOM 642 N N . LEU A 1 78 ? -16.854 10.766 26.705 1.00 59.69 78 LEU A N 1
ATOM 643 C CA . LEU A 1 78 ? -16.950 10.214 25.348 1.00 59.69 78 LEU A CA 1
ATOM 644 C C . LEU A 1 78 ? -18.217 9.377 25.176 1.00 59.69 78 LEU A C 1
ATOM 646 O O . LEU A 1 78 ? -18.830 9.426 24.113 1.00 59.69 78 LEU A O 1
ATOM 650 N N . ILE A 1 79 ? -18.619 8.649 26.215 1.00 64.06 79 ILE A N 1
ATOM 651 C CA . ILE A 1 79 ? -19.805 7.789 26.213 1.00 64.06 79 ILE A CA 1
ATOM 652 C C . ILE A 1 79 ? -21.080 8.643 26.129 1.00 64.06 79 ILE A C 1
ATOM 654 O O . ILE A 1 79 ? -21.938 8.387 25.283 1.00 64.06 79 ILE A O 1
ATOM 658 N N . ASP A 1 80 ? -21.158 9.727 26.900 1.00 64.38 80 ASP A N 1
ATOM 659 C CA . ASP A 1 80 ? -22.289 10.665 26.888 1.00 64.38 80 ASP A CA 1
ATOM 660 C C . ASP A 1 80 ? -22.428 11.418 25.563 1.00 64.38 80 ASP A C 1
ATOM 662 O O . ASP A 1 80 ? -23.530 11.622 25.039 1.00 64.38 80 ASP A O 1
ATOM 666 N N . LYS A 1 81 ? -21.301 11.796 24.952 1.00 63.34 81 LYS A N 1
ATOM 667 C CA . LYS A 1 81 ? -21.304 12.460 23.640 1.00 63.34 81 LYS A CA 1
ATOM 668 C C . LYS A 1 81 ? -21.788 11.533 22.526 1.00 63.34 81 LYS A C 1
ATOM 670 O O . LYS A 1 81 ? -22.358 11.971 21.531 1.00 63.34 81 LYS A O 1
ATOM 675 N N . VAL A 1 82 ? -21.577 10.238 22.709 1.00 61.88 82 VAL A N 1
ATOM 676 C CA . VAL A 1 82 ? -21.989 9.199 21.776 1.00 61.88 82 VAL A CA 1
ATOM 677 C C . VAL A 1 82 ? -23.459 8.817 21.984 1.00 61.88 82 VAL A C 1
ATOM 679 O O . VAL A 1 82 ? -24.185 8.699 21.000 1.00 61.88 82 VAL A O 1
ATOM 682 N N . ARG A 1 83 ? -23.934 8.733 23.235 1.00 63.97 83 ARG A N 1
ATOM 683 C CA . ARG A 1 83 ? -25.362 8.555 23.566 1.00 63.97 83 ARG A CA 1
ATOM 684 C C . ARG A 1 83 ? -26.240 9.715 23.095 1.00 63.97 83 ARG A C 1
ATOM 686 O O . ARG A 1 83 ? -27.384 9.490 22.720 1.00 63.97 83 ARG A O 1
ATOM 693 N N . SER A 1 84 ? -25.718 10.941 23.089 1.00 64.44 84 SER A N 1
ATOM 694 C CA . SER A 1 84 ? -26.453 12.131 22.632 1.00 64.44 84 SER A CA 1
ATOM 695 C C . SER A 1 84 ? -26.475 12.312 21.106 1.00 64.44 84 SER A C 1
ATOM 697 O O . SER A 1 84 ? -27.129 13.228 20.606 1.00 64.44 84 SER A O 1
ATOM 699 N N . THR A 1 85 ? -25.788 11.454 20.341 1.00 60.19 85 THR A N 1
ATOM 700 C CA . THR A 1 85 ? -25.705 11.573 18.878 1.00 60.19 85 THR A CA 1
ATOM 701 C C . THR A 1 85 ? -26.873 10.837 18.192 1.00 60.19 85 THR A C 1
ATOM 703 O O . THR A 1 85 ? -27.155 9.690 18.540 1.00 60.19 85 THR A O 1
ATOM 706 N N . PRO A 1 86 ? -27.547 11.442 17.189 1.00 61.81 86 PRO A N 1
ATOM 707 C CA . PRO A 1 86 ? -28.701 10.839 16.519 1.00 61.81 86 PRO A CA 1
ATOM 708 C C . PRO A 1 86 ? -28.412 9.448 15.909 1.00 61.81 86 PRO A C 1
ATOM 710 O O . PRO A 1 86 ? -27.310 9.232 15.394 1.00 61.81 86 PRO A O 1
ATOM 713 N N . PRO A 1 87 ? -29.399 8.523 15.871 1.00 60.91 87 PRO A N 1
ATOM 714 C CA . PRO A 1 87 ? -29.219 7.116 15.467 1.00 60.91 87 PRO A CA 1
ATOM 715 C C . PRO A 1 87 ? -28.569 6.914 14.089 1.00 60.91 87 PRO A C 1
ATOM 717 O O . PRO A 1 87 ? -27.835 5.952 13.871 1.00 60.91 87 PRO A O 1
ATOM 720 N N . SER A 1 88 ? -28.805 7.846 13.163 1.00 56.84 88 SER A N 1
ATOM 721 C CA . SER A 1 88 ? -28.256 7.846 11.802 1.00 56.84 88 SER A CA 1
ATOM 722 C C . SER A 1 88 ? -26.770 8.220 11.735 1.00 56.84 88 SER A C 1
ATOM 724 O O . SER A 1 88 ? -26.053 7.719 10.871 1.00 56.84 88 SER A O 1
ATOM 726 N N . ALA A 1 89 ? -26.286 9.061 12.652 1.00 60.34 89 ALA A N 1
ATOM 727 C CA . ALA A 1 89 ? -24.871 9.413 12.777 1.00 60.34 89 ALA A CA 1
ATOM 728 C C . ALA A 1 89 ? -24.134 8.499 13.772 1.00 60.34 89 ALA A C 1
ATOM 730 O O . ALA A 1 89 ? -22.925 8.298 13.642 1.00 60.34 89 ALA A O 1
ATOM 731 N N . GLY A 1 90 ? -24.865 7.893 14.716 1.00 66.44 90 GLY A N 1
ATOM 732 C CA . GLY A 1 90 ? -24.329 7.023 15.757 1.00 66.44 90 GLY A CA 1
ATOM 733 C C . GLY A 1 90 ? -23.479 5.893 15.189 1.00 66.44 90 GLY A C 1
ATOM 734 O O . GLY A 1 90 ? -22.317 5.774 15.556 1.00 66.44 90 GLY A O 1
ATOM 735 N N . VAL A 1 91 ? -23.994 5.112 14.232 1.00 70.81 91 VAL A N 1
ATOM 736 C CA . VAL A 1 91 ? -23.286 3.935 13.679 1.00 70.81 91 VAL A CA 1
ATOM 737 C C . VAL A 1 91 ? -21.901 4.291 13.127 1.00 70.81 91 VAL A C 1
ATOM 739 O O . VAL A 1 91 ? -20.927 3.579 13.380 1.00 70.81 91 VAL A O 1
ATOM 742 N N . LEU A 1 92 ? -21.779 5.411 12.408 1.00 73.06 92 LEU A N 1
ATOM 743 C CA . LEU A 1 92 ? -20.492 5.872 11.882 1.00 73.06 92 LEU A CA 1
ATOM 744 C C . LEU A 1 92 ? -19.571 6.371 12.997 1.00 73.06 92 LEU A C 1
ATOM 746 O O . LEU A 1 92 ? -18.391 6.027 13.007 1.00 73.06 92 LEU A O 1
ATOM 750 N N . VAL A 1 93 ? -20.099 7.131 13.957 1.00 76.06 93 VAL A N 1
ATOM 751 C CA . VAL A 1 93 ? -19.330 7.638 15.102 1.00 76.06 93 VAL A CA 1
ATOM 752 C C . VAL A 1 93 ? -18.802 6.486 15.962 1.00 76.06 93 VAL A C 1
ATOM 754 O O . VAL A 1 93 ? -17.602 6.424 16.227 1.00 76.06 93 VAL A O 1
ATOM 757 N N . PHE A 1 94 ? -19.655 5.524 16.311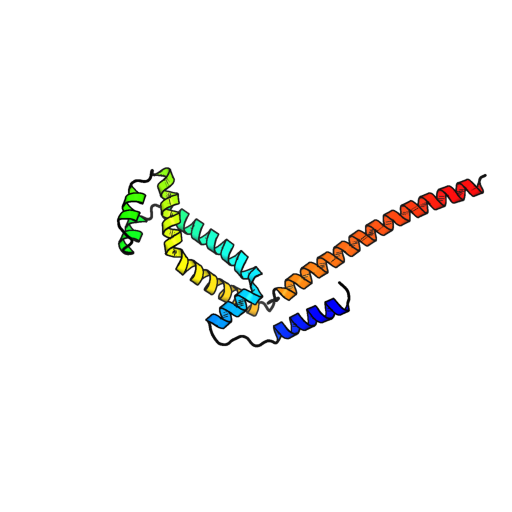 1.00 74.56 94 PHE A N 1
ATOM 758 C CA . PHE A 1 94 ? -19.292 4.294 17.014 1.00 74.56 94 PHE A CA 1
ATOM 759 C C . PHE A 1 94 ? -18.201 3.519 16.271 1.00 74.56 94 PHE A C 1
ATOM 761 O O . PHE A 1 94 ? -17.192 3.138 16.865 1.00 74.56 94 PHE A O 1
ATOM 768 N N . THR A 1 95 ? -18.362 3.346 14.954 1.00 78.06 95 THR A N 1
ATOM 769 C CA . THR A 1 95 ? -17.368 2.669 14.110 1.00 78.06 95 THR A CA 1
ATOM 770 C C . THR A 1 95 ? -16.020 3.389 14.156 1.00 78.06 95 THR A C 1
ATOM 772 O O . THR A 1 95 ? -14.986 2.741 14.299 1.00 78.06 95 THR A O 1
ATOM 775 N N . LEU A 1 96 ? -16.000 4.723 14.075 1.00 78.56 96 LEU A N 1
ATOM 776 C CA . LEU A 1 96 ? -14.768 5.519 14.096 1.00 78.56 96 LEU A CA 1
ATOM 777 C C . LEU A 1 96 ? -14.061 5.491 15.456 1.00 78.56 96 LEU A C 1
ATOM 779 O O . LEU A 1 96 ? -12.830 5.433 15.507 1.00 78.56 96 LEU A O 1
ATOM 783 N N . ILE A 1 97 ? -14.816 5.510 16.555 1.00 78.25 97 ILE A N 1
ATOM 784 C CA . ILE A 1 97 ? -14.251 5.407 17.904 1.00 78.25 97 ILE A CA 1
ATOM 785 C C . ILE A 1 97 ? -13.641 4.022 18.108 1.00 78.25 97 ILE A C 1
ATOM 787 O O . ILE A 1 97 ? -12.475 3.912 18.495 1.00 78.25 97 ILE A O 1
ATOM 791 N N . LEU A 1 98 ? -14.381 2.969 17.758 1.00 78.25 98 LEU A N 1
ATOM 792 C CA . LEU A 1 98 ? -13.891 1.599 17.846 1.00 78.25 98 LEU A CA 1
ATOM 793 C C . LEU A 1 98 ? -12.666 1.390 16.945 1.00 78.25 98 LEU A C 1
ATOM 795 O O . LEU A 1 98 ? -11.676 0.790 17.356 1.00 78.25 98 LEU A O 1
ATOM 799 N N . TYR A 1 99 ? -12.663 1.983 15.752 1.00 80.38 99 TYR A N 1
ATOM 800 C CA . TYR A 1 99 ? -11.513 1.979 14.849 1.00 80.38 99 TYR A CA 1
ATOM 801 C C . TYR A 1 99 ? -10.267 2.635 15.472 1.00 80.38 99 TYR A C 1
ATOM 803 O O . TYR A 1 99 ? -9.137 2.169 15.281 1.00 80.38 99 TYR A O 1
ATOM 811 N N . LYS A 1 100 ? -10.447 3.689 16.273 1.00 79.44 100 LYS A N 1
ATOM 812 C CA . LYS A 1 100 ? -9.355 4.360 16.989 1.00 79.44 100 LYS A CA 1
ATOM 813 C C . LYS A 1 100 ? -8.784 3.490 18.115 1.00 79.44 100 LYS A C 1
ATOM 815 O O . LYS A 1 100 ? -7.568 3.442 18.273 1.00 79.44 100 LYS A O 1
ATOM 820 N N . ILE A 1 101 ? -9.629 2.732 18.810 1.00 76.38 101 ILE A N 1
ATOM 821 C CA . ILE A 1 101 ? -9.225 1.764 19.846 1.00 76.38 101 ILE A CA 1
ATOM 822 C C . ILE A 1 101 ? -8.492 0.563 19.231 1.00 76.38 101 ILE A C 1
ATOM 824 O O . ILE A 1 101 ? -7.480 0.103 19.752 1.00 76.38 101 ILE A O 1
ATOM 828 N N . VAL A 1 102 ? -8.959 0.082 18.078 1.00 79.31 102 VAL A N 1
ATOM 829 C CA . VAL A 1 102 ? -8.374 -1.060 17.355 1.00 79.31 102 VAL A CA 1
ATOM 830 C C . VAL A 1 102 ? -7.099 -0.669 16.588 1.00 79.31 102 VAL A C 1
ATOM 832 O O . VAL A 1 102 ? -6.356 -1.523 16.111 1.00 79.31 102 VAL A O 1
ATOM 835 N N . SER A 1 103 ? -6.767 0.620 16.498 1.00 75.50 103 SER A N 1
ATOM 836 C CA . SER A 1 103 ? -5.579 1.121 15.792 1.00 75.50 103 SER A CA 1
ATOM 837 C C . SER A 1 103 ? -4.242 0.448 16.173 1.00 75.50 103 SER A C 1
ATOM 839 O O . SER A 1 103 ? -3.510 0.080 15.250 1.00 75.50 103 SER A O 1
ATOM 841 N N . PRO A 1 104 ? -3.885 0.232 17.457 1.00 78.12 104 PRO A N 1
ATOM 842 C CA . PRO A 1 104 ? -2.707 -0.560 17.833 1.00 78.12 104 PRO A CA 1
ATOM 843 C C . PRO A 1 104 ? -2.765 -2.001 17.309 1.00 78.12 104 PRO A C 1
ATOM 845 O O . PRO A 1 104 ? -1.781 -2.495 16.752 1.00 78.12 104 PRO A O 1
ATOM 848 N N . LEU A 1 105 ? -3.930 -2.651 17.395 1.00 79.69 105 LEU A N 1
ATOM 849 C CA . LEU A 1 105 ? -4.126 -4.002 16.874 1.00 79.69 105 LEU A CA 1
ATOM 850 C C . LEU A 1 105 ? -3.966 -4.039 15.350 1.00 79.69 105 LEU A C 1
ATOM 852 O O . LEU A 1 105 ? -3.324 -4.946 14.830 1.00 79.69 105 LEU A O 1
ATOM 856 N N . ARG A 1 106 ? -4.448 -3.016 14.637 1.00 77.31 106 ARG A N 1
ATOM 857 C CA . ARG A 1 106 ? -4.302 -2.847 13.182 1.00 77.31 106 ARG A CA 1
ATOM 858 C C . ARG A 1 106 ? -2.838 -2.737 12.750 1.00 77.31 106 ARG A C 1
ATOM 860 O O . ARG A 1 106 ? -2.444 -3.332 11.741 1.00 77.31 106 ARG A O 1
ATOM 867 N N . TYR A 1 107 ? -2.008 -2.006 13.499 1.00 76.69 107 TYR A N 1
ATOM 868 C CA . TYR A 1 107 ? -0.564 -1.968 13.246 1.00 76.69 107 TYR A CA 1
ATOM 869 C C . TYR A 1 107 ? 0.073 -3.339 13.481 1.00 76.69 107 TYR A C 1
ATOM 871 O O . TYR A 1 107 ? 0.844 -3.797 12.637 1.00 76.69 107 TYR A O 1
ATOM 879 N N . ALA A 1 108 ? -0.311 -4.038 14.553 1.00 80.44 108 ALA A N 1
ATOM 880 C CA . ALA A 1 108 ? 0.142 -5.403 14.808 1.00 80.44 108 ALA A CA 1
ATOM 881 C C . ALA A 1 108 ? -0.276 -6.371 13.683 1.00 80.44 108 ALA A C 1
ATOM 883 O O . ALA A 1 108 ? 0.560 -7.130 13.191 1.00 80.44 108 ALA A O 1
ATOM 884 N N . THR A 1 109 ? -1.519 -6.285 13.188 1.00 78.00 109 THR A N 1
ATOM 885 C CA . THR A 1 109 ? -1.990 -7.112 12.062 1.00 78.00 109 THR A CA 1
ATOM 886 C C . THR A 1 109 ? -1.233 -6.789 10.782 1.00 78.00 109 THR A C 1
ATOM 888 O O . THR A 1 109 ? -0.906 -7.695 10.027 1.00 78.00 109 THR A O 1
ATOM 891 N N . THR A 1 110 ? -0.912 -5.516 10.534 1.00 78.00 110 THR A N 1
ATOM 892 C CA . THR A 1 110 ? -0.115 -5.111 9.365 1.00 78.00 110 THR A CA 1
ATOM 893 C C . THR A 1 110 ? 1.297 -5.695 9.447 1.00 78.00 110 THR A C 1
ATOM 895 O O . THR A 1 110 ? 1.798 -6.234 8.462 1.00 78.00 110 THR A O 1
ATOM 898 N N . LEU A 1 111 ? 1.935 -5.645 10.620 1.00 74.75 111 LEU A N 1
ATOM 899 C CA . LEU A 1 111 ? 3.255 -6.241 10.833 1.00 74.75 111 LEU A CA 1
ATOM 900 C C . LEU A 1 111 ? 3.229 -7.762 10.635 1.00 74.75 111 LEU A C 1
ATOM 902 O O . LEU A 1 111 ? 4.095 -8.297 9.941 1.00 74.75 111 LEU A O 1
ATOM 906 N N . ALA A 1 112 ? 2.219 -8.447 11.175 1.00 79.06 112 ALA A N 1
ATOM 907 C CA . ALA A 1 112 ? 2.013 -9.878 10.963 1.00 79.06 112 ALA A CA 1
ATOM 908 C C . ALA A 1 112 ? 1.724 -10.202 9.487 1.00 79.06 112 ALA A C 1
ATOM 910 O O . ALA A 1 112 ? 2.325 -11.110 8.919 1.00 79.06 112 ALA A O 1
ATOM 911 N N . GLY A 1 113 ? 0.882 -9.408 8.826 1.00 75.44 113 GLY A N 1
ATOM 912 C CA . GLY A 1 113 ? 0.563 -9.536 7.407 1.00 75.44 113 GLY A CA 1
ATOM 913 C C . GLY A 1 113 ? 1.803 -9.397 6.528 1.00 75.44 113 GLY A C 1
ATOM 914 O O . GLY A 1 113 ? 2.030 -10.232 5.658 1.00 75.44 113 GLY A O 1
ATOM 915 N N . ILE A 1 114 ? 2.672 -8.419 6.805 1.00 73.69 114 ILE A N 1
ATOM 916 C CA . ILE A 1 114 ? 3.963 -8.271 6.114 1.00 73.69 114 ILE A CA 1
ATOM 917 C C . ILE A 1 114 ? 4.831 -9.522 6.309 1.00 73.69 114 ILE A C 1
ATOM 919 O O . ILE A 1 114 ? 5.443 -9.994 5.350 1.00 73.69 114 ILE A O 1
ATOM 923 N N . GLN A 1 115 ? 4.881 -10.088 7.520 1.00 72.44 115 GLN A N 1
ATOM 924 C CA . GLN A 1 115 ? 5.633 -11.320 7.780 1.00 72.44 115 GLN A CA 1
ATOM 925 C C . GLN A 1 115 ? 5.066 -12.523 7.018 1.00 72.44 115 GLN A C 1
ATOM 927 O O . GLN A 1 115 ? 5.841 -13.290 6.443 1.00 72.44 115 GLN A O 1
ATOM 932 N N . ILE A 1 116 ? 3.739 -12.671 6.975 1.00 75.75 116 ILE A N 1
ATOM 933 C CA . ILE A 1 116 ? 3.054 -13.744 6.244 1.00 75.75 116 ILE A CA 1
ATOM 934 C C . ILE A 1 116 ? 3.304 -13.598 4.748 1.00 75.75 116 ILE A C 1
ATOM 936 O O . ILE A 1 116 ? 3.811 -14.530 4.135 1.00 75.75 116 ILE A O 1
ATOM 940 N N . VAL A 1 117 ? 3.042 -12.423 4.169 1.00 72.69 117 VAL A N 1
ATOM 941 C CA . VAL A 1 117 ? 3.282 -12.144 2.744 1.00 72.69 117 VAL A CA 1
ATOM 942 C C . VAL A 1 117 ? 4.734 -12.440 2.384 1.00 72.69 117 VAL A C 1
ATOM 944 O O . VAL A 1 117 ? 5.002 -13.091 1.379 1.00 72.69 117 VAL A O 1
ATOM 947 N N . PHE A 1 118 ? 5.683 -12.043 3.232 1.00 68.19 118 PHE A N 1
ATOM 948 C CA . PHE A 1 118 ? 7.095 -12.334 3.016 1.00 68.19 118 PHE A CA 1
ATOM 949 C C . PHE A 1 118 ? 7.414 -13.835 3.101 1.00 68.19 118 PHE A C 1
ATOM 951 O O . PHE A 1 118 ? 8.181 -14.347 2.285 1.00 68.19 118 PHE A O 1
ATOM 958 N N . SER A 1 119 ? 6.843 -14.553 4.071 1.00 68.12 119 SER A N 1
ATOM 959 C CA . SER A 1 119 ? 6.988 -16.009 4.197 1.00 68.12 119 SER A CA 1
ATOM 960 C C . SER A 1 119 ? 6.434 -16.725 2.963 1.00 68.12 119 SER A C 1
ATOM 962 O O . SER A 1 119 ? 7.103 -17.585 2.389 1.00 68.12 119 SER A O 1
ATOM 964 N N . THR A 1 120 ? 5.262 -16.302 2.494 1.00 69.06 120 THR A N 1
ATOM 965 C CA . THR A 1 120 ? 4.596 -16.832 1.303 1.00 69.06 120 THR A CA 1
ATOM 966 C C . THR A 1 120 ? 5.401 -16.540 0.038 1.00 69.06 120 THR A C 1
ATOM 968 O O . THR A 1 120 ? 5.720 -17.470 -0.697 1.00 69.06 120 THR A O 1
ATOM 971 N N . LEU A 1 121 ? 5.852 -15.299 -0.184 1.00 68.81 121 LEU A N 1
ATOM 972 C CA . LEU A 1 121 ? 6.721 -14.963 -1.321 1.00 68.81 121 LEU A CA 1
ATOM 973 C C . LEU A 1 121 ? 8.061 -15.713 -1.271 1.00 68.81 121 LEU A C 1
ATOM 975 O O . LEU A 1 121 ? 8.599 -16.078 -2.317 1.00 68.81 121 LEU A O 1
ATOM 979 N N . LYS A 1 122 ? 8.601 -15.977 -0.071 1.00 65.88 122 LYS A N 1
ATOM 980 C CA . LYS A 1 122 ? 9.832 -16.769 0.093 1.00 65.88 122 LYS A CA 1
ATOM 981 C C . LYS A 1 122 ? 9.598 -18.212 -0.334 1.00 65.88 122 LYS A C 1
ATOM 983 O O . LYS A 1 122 ? 10.442 -18.768 -1.028 1.00 65.88 122 LYS A O 1
ATOM 988 N N . ARG A 1 123 ? 8.461 -18.799 0.051 1.00 64.88 123 ARG A N 1
ATOM 989 C CA . ARG A 1 123 ? 8.062 -20.151 -0.368 1.00 64.88 123 ARG A CA 1
ATOM 990 C C . ARG A 1 123 ? 7.798 -20.237 -1.871 1.00 64.88 123 ARG A C 1
ATOM 992 O O . ARG A 1 123 ? 8.125 -21.245 -2.476 1.00 64.88 123 ARG A O 1
ATOM 999 N N . MET A 1 124 ? 7.282 -19.172 -2.481 1.00 65.88 124 MET A N 1
ATOM 1000 C CA . MET A 1 124 ? 7.014 -19.113 -3.923 1.00 65.88 124 MET A CA 1
ATOM 1001 C C . MET A 1 124 ? 8.262 -18.842 -4.784 1.00 65.88 124 MET A C 1
ATOM 1003 O O . MET A 1 124 ? 8.147 -18.776 -6.005 1.00 65.88 124 MET A O 1
ATOM 1007 N N . GLY A 1 125 ? 9.443 -18.623 -4.188 1.00 59.59 125 GLY A N 1
ATOM 1008 C CA . GLY A 1 125 ? 10.696 -18.357 -4.915 1.00 59.59 125 GLY A CA 1
ATOM 1009 C C . GLY A 1 125 ? 10.741 -17.020 -5.671 1.00 59.59 125 GLY A C 1
ATOM 1010 O O . GLY A 1 125 ? 11.759 -16.676 -6.267 1.00 59.59 125 GLY A O 1
ATOM 1011 N N . LYS A 1 126 ? 9.661 -16.233 -5.622 1.00 58.22 126 LYS A N 1
ATOM 1012 C CA . LYS A 1 126 ? 9.511 -14.932 -6.277 1.00 58.22 126 LYS A CA 1
ATOM 1013 C C . LYS A 1 126 ? 9.447 -13.861 -5.202 1.00 58.22 126 LYS A C 1
ATOM 1015 O O . LYS A 1 126 ? 8.374 -13.398 -4.830 1.00 58.22 126 LYS A O 1
ATOM 1020 N N . LEU A 1 127 ? 10.608 -13.465 -4.699 1.00 59.75 127 LEU A N 1
ATOM 1021 C CA . LEU A 1 127 ? 10.728 -12.337 -3.778 1.00 59.75 127 LEU A CA 1
ATOM 1022 C C . LEU A 1 127 ? 11.433 -11.181 -4.500 1.00 59.75 127 LEU A C 1
ATOM 1024 O O . LEU A 1 127 ? 12.584 -10.877 -4.179 1.00 59.75 127 LEU A O 1
ATOM 1028 N N . PRO A 1 128 ? 10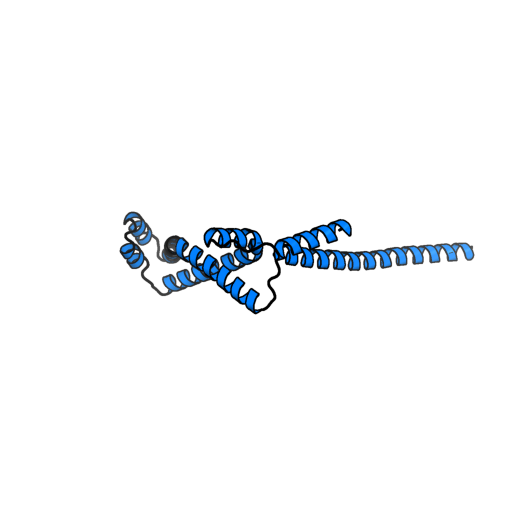.798 -10.578 -5.529 1.00 58.91 128 PRO A N 1
ATOM 1029 C CA . PRO A 1 128 ? 11.423 -9.490 -6.252 1.00 58.91 128 PRO A CA 1
ATOM 1030 C C . PRO A 1 128 ? 11.536 -8.280 -5.318 1.00 58.91 128 PRO A C 1
ATOM 1032 O O . PRO A 1 128 ? 10.603 -7.894 -4.609 1.00 58.91 128 PRO A O 1
ATOM 1035 N N . ILE A 1 129 ? 12.722 -7.689 -5.263 1.00 62.19 129 ILE A N 1
ATOM 1036 C CA . ILE A 1 129 ? 12.977 -6.499 -4.440 1.00 62.19 129 ILE A CA 1
ATOM 1037 C C . ILE A 1 129 ? 12.247 -5.299 -5.067 1.00 62.19 129 ILE A C 1
ATOM 1039 O O . ILE A 1 129 ? 12.094 -5.250 -6.282 1.00 62.19 129 ILE A O 1
ATOM 1043 N N . ALA A 1 130 ? 11.845 -4.284 -4.286 1.00 60.12 130 ALA A N 1
ATOM 1044 C CA . ALA A 1 130 ? 11.216 -3.061 -4.826 1.00 60.12 130 ALA A CA 1
ATOM 1045 C C . ALA A 1 130 ? 11.975 -2.466 -6.019 1.00 60.12 130 ALA A C 1
ATOM 1047 O O . ALA A 1 130 ? 11.381 -2.092 -7.027 1.00 60.12 130 ALA A O 1
ATOM 1048 N N . LYS A 1 131 ? 13.307 -2.410 -5.910 1.00 59.44 131 LYS A N 1
ATOM 1049 C CA . LYS A 1 131 ? 14.191 -1.942 -6.981 1.00 59.44 131 LYS A CA 1
ATOM 1050 C C . LYS A 1 131 ? 14.165 -2.844 -8.219 1.00 59.44 131 LYS A C 1
ATOM 1052 O O . LYS A 1 131 ? 14.292 -2.326 -9.321 1.00 59.44 131 LYS A O 1
ATOM 1057 N N . GLU A 1 132 ? 13.986 -4.151 -8.054 1.00 65.62 132 GLU A N 1
ATOM 1058 C CA . GLU A 1 132 ? 13.884 -5.117 -9.154 1.00 65.62 132 GLU A CA 1
ATOM 1059 C C . GLU A 1 132 ? 12.560 -4.956 -9.902 1.00 65.62 132 GLU A C 1
ATOM 1061 O O . GLU A 1 132 ? 12.575 -4.778 -11.115 1.00 65.62 132 GLU A O 1
ATOM 1066 N N . VAL A 1 133 ? 11.440 -4.879 -9.176 1.00 67.00 133 VAL A N 1
ATOM 1067 C CA . VAL A 1 133 ? 10.117 -4.616 -9.764 1.00 67.00 133 VAL A CA 1
ATOM 1068 C C . VAL A 1 133 ? 10.100 -3.262 -10.480 1.00 67.00 133 VAL A C 1
ATOM 1070 O O . VAL A 1 133 ? 9.676 -3.167 -11.629 1.00 67.00 133 VAL A O 1
ATOM 1073 N N . ALA A 1 134 ? 10.622 -2.208 -9.844 1.00 68.50 134 ALA A N 1
ATOM 1074 C CA . ALA A 1 134 ? 10.694 -0.879 -10.448 1.00 68.50 134 ALA A CA 1
ATOM 1075 C C . ALA A 1 134 ? 11.593 -0.849 -11.697 1.00 68.50 134 ALA A C 1
ATOM 1077 O O . ALA A 1 134 ? 11.258 -0.193 -12.685 1.00 68.50 134 ALA A O 1
ATOM 1078 N N . TYR A 1 135 ? 12.726 -1.560 -11.674 1.00 72.62 135 TYR A N 1
ATOM 1079 C CA . TYR A 1 135 ? 13.608 -1.692 -12.832 1.00 72.62 135 TYR A CA 1
ATOM 1080 C C . TYR A 1 135 ? 12.932 -2.458 -13.970 1.00 72.62 135 TYR A C 1
ATOM 1082 O O . TYR A 1 135 ? 13.007 -2.025 -15.119 1.00 72.62 135 TYR A O 1
ATOM 1090 N N . GLU A 1 136 ? 12.239 -3.554 -13.666 1.00 78.25 136 GLU A N 1
ATOM 1091 C CA . GLU A 1 136 ? 11.545 -4.370 -14.659 1.00 78.25 136 GLU A CA 1
ATOM 1092 C C . GLU A 1 136 ? 10.399 -3.601 -15.325 1.00 78.25 136 GLU A C 1
ATOM 1094 O O . GLU A 1 136 ? 10.340 -3.542 -16.554 1.00 78.25 136 GLU A O 1
ATOM 1099 N N . ILE A 1 137 ? 9.536 -2.949 -14.537 1.00 78.69 137 ILE A N 1
ATOM 1100 C CA . ILE A 1 137 ? 8.434 -2.119 -15.050 1.00 78.69 137 ILE A CA 1
ATOM 1101 C C . ILE A 1 137 ? 8.986 -0.997 -15.933 1.00 78.69 137 ILE A C 1
ATOM 1103 O O . ILE A 1 137 ? 8.518 -0.800 -17.055 1.00 78.69 137 ILE A O 1
ATOM 1107 N N . ARG A 1 138 ? 10.026 -0.292 -15.469 1.00 80.12 138 ARG A N 1
ATOM 1108 C CA . ARG A 1 138 ? 10.642 0.797 -16.236 1.00 80.12 138 ARG A CA 1
ATOM 1109 C C . ARG A 1 138 ? 11.307 0.299 -17.519 1.00 80.12 138 ARG A C 1
ATOM 1111 O O . ARG A 1 138 ? 11.188 0.952 -18.548 1.00 80.12 138 ARG A O 1
ATOM 1118 N N . SER A 1 139 ? 11.976 -0.851 -17.477 1.00 80.19 139 SER A N 1
ATOM 1119 C CA . SER A 1 139 ? 12.592 -1.484 -18.650 1.00 80.19 139 SER A CA 1
ATOM 1120 C C . SER A 1 139 ? 11.541 -1.901 -19.682 1.00 80.19 139 SER A C 1
ATOM 1122 O O . SER A 1 139 ? 11.687 -1.603 -20.868 1.00 80.19 139 SER A O 1
ATOM 1124 N N . LYS A 1 140 ? 10.438 -2.518 -19.234 1.00 82.94 140 LYS A N 1
ATOM 1125 C CA . LYS A 1 140 ? 9.289 -2.860 -20.086 1.00 82.94 140 LYS A CA 1
ATOM 1126 C C . LYS A 1 140 ? 8.694 -1.611 -20.737 1.00 82.94 140 LYS A C 1
ATOM 1128 O O . LYS A 1 140 ? 8.518 -1.604 -21.951 1.00 82.94 140 LYS A O 1
ATOM 1133 N N . TYR A 1 141 ? 8.483 -0.543 -19.968 1.00 83.00 141 TYR A N 1
ATOM 1134 C CA . TYR A 1 141 ? 7.973 0.727 -20.486 1.00 83.00 141 TYR A CA 1
ATOM 1135 C C . TYR A 1 141 ? 8.924 1.379 -21.503 1.00 83.00 141 TYR A C 1
ATOM 1137 O O . TYR A 1 141 ? 8.488 1.768 -22.583 1.00 83.00 141 TYR A O 1
ATOM 1145 N N . GLU A 1 142 ? 10.233 1.453 -21.216 1.00 83.56 142 GLU A N 1
ATOM 1146 C CA . GLU A 1 142 ? 11.232 1.985 -22.160 1.00 83.56 142 GLU A CA 1
ATOM 1147 C C . GLU A 1 142 ? 11.262 1.177 -23.468 1.00 83.56 142 GLU A C 1
ATOM 1149 O O . GLU A 1 142 ? 11.340 1.754 -24.553 1.00 83.56 142 GLU A O 1
ATOM 1154 N N . ASN A 1 143 ? 11.185 -0.154 -23.386 1.00 84.62 143 ASN A N 1
ATOM 1155 C CA . ASN A 1 143 ? 11.162 -1.018 -24.565 1.00 84.62 143 ASN A CA 1
ATOM 1156 C C . ASN A 1 143 ? 9.888 -0.827 -25.393 1.00 84.62 143 ASN A C 1
ATOM 1158 O O . ASN A 1 143 ? 9.969 -0.772 -26.622 1.00 84.62 143 ASN A O 1
ATOM 1162 N N . GLU A 1 144 ? 8.736 -0.695 -24.739 1.00 85.25 144 GLU A N 1
ATOM 1163 C CA . GLU A 1 144 ? 7.460 -0.483 -25.420 1.00 85.25 144 GLU A CA 1
ATOM 1164 C C . GLU A 1 144 ? 7.409 0.895 -26.088 1.00 85.25 144 GLU A C 1
ATOM 1166 O O . GLU A 1 144 ? 7.119 0.999 -27.279 1.00 85.25 144 GLU A O 1
ATOM 1171 N N . MET A 1 145 ? 7.854 1.941 -25.390 1.00 82.38 145 MET A N 1
ATOM 1172 C CA . MET A 1 145 ? 7.994 3.284 -25.962 1.00 82.38 145 MET A CA 1
ATOM 1173 C C . MET A 1 145 ? 8.963 3.310 -27.150 1.00 82.38 145 MET A C 1
ATOM 1175 O O . MET A 1 145 ? 8.689 3.954 -28.162 1.00 82.38 145 MET A O 1
ATOM 1179 N N . LYS A 1 146 ? 10.066 2.550 -27.100 1.00 85.25 146 LYS A N 1
ATOM 1180 C CA . LYS A 1 146 ? 10.971 2.389 -28.251 1.00 85.25 146 LYS A CA 1
ATOM 1181 C C . LYS A 1 146 ? 10.313 1.663 -29.425 1.00 85.25 146 LYS A C 1
ATOM 1183 O O . LYS A 1 146 ? 10.621 1.980 -30.574 1.00 85.25 146 LYS A O 1
ATOM 1188 N N . LYS A 1 147 ? 9.445 0.673 -29.192 1.00 84.75 147 LYS A N 1
ATOM 1189 C CA . LYS A 1 147 ? 8.679 0.028 -30.276 1.00 84.75 147 LYS A CA 1
ATOM 1190 C C . LYS A 1 147 ? 7.715 1.019 -30.920 1.00 84.75 147 LYS A C 1
ATOM 1192 O O . LYS A 1 147 ? 7.740 1.147 -32.140 1.00 84.75 147 LYS A O 1
ATOM 1197 N N . ILE A 1 148 ? 6.951 1.754 -30.113 1.00 84.75 148 ILE A N 1
ATOM 1198 C CA . ILE A 1 148 ? 5.996 2.765 -30.583 1.00 84.75 148 ILE A CA 1
ATOM 1199 C C . ILE A 1 148 ? 6.725 3.850 -31.388 1.00 84.75 148 ILE A C 1
ATOM 1201 O O . ILE A 1 148 ? 6.350 4.130 -32.525 1.00 84.75 148 ILE A O 1
ATOM 1205 N N . GLY A 1 149 ? 7.835 4.380 -30.866 1.00 84.69 149 GLY A N 1
ATOM 1206 C CA . GLY A 1 149 ? 8.656 5.376 -31.560 1.00 84.69 149 GLY A CA 1
ATOM 1207 C C . GLY A 1 149 ? 9.243 4.867 -32.880 1.00 84.69 149 GLY A C 1
ATOM 1208 O O . GLY A 1 149 ? 9.194 5.571 -33.887 1.00 84.69 149 GLY A O 1
ATOM 1209 N N . ARG A 1 150 ? 9.735 3.618 -32.929 1.00 85.06 150 ARG A N 1
ATOM 1210 C CA . ARG A 1 150 ? 10.176 2.987 -34.191 1.00 85.06 150 ARG A CA 1
ATOM 1211 C C . ARG A 1 150 ? 9.034 2.868 -35.193 1.00 85.06 150 ARG A C 1
ATOM 1213 O O . ARG A 1 150 ? 9.254 3.080 -36.386 1.00 85.06 150 ARG A O 1
ATOM 1220 N N . HIS A 1 151 ? 7.834 2.543 -34.718 1.00 80.00 151 HIS A N 1
ATOM 1221 C CA . HIS A 1 151 ? 6.667 2.435 -35.578 1.00 80.00 151 HIS A CA 1
ATOM 1222 C C . HIS A 1 151 ? 6.308 3.795 -36.181 1.00 80.00 151 HIS A C 1
ATOM 1224 O O . HIS A 1 151 ? 6.184 3.901 -37.400 1.00 80.00 151 HIS A O 1
ATOM 1230 N N . TYR A 1 152 ? 6.267 4.842 -35.356 1.00 78.62 152 TYR A N 1
ATOM 1231 C CA . TYR A 1 152 ? 5.989 6.214 -35.778 1.00 78.62 152 TYR A CA 1
ATOM 1232 C C . TYR A 1 152 ? 7.048 6.755 -36.757 1.00 78.62 152 TYR A C 1
ATOM 1234 O O . TYR A 1 152 ? 6.718 7.308 -37.807 1.00 78.62 152 TYR A O 1
ATOM 1242 N N . HIS A 1 153 ? 8.335 6.502 -36.485 1.00 79.50 153 HIS A N 1
ATOM 1243 C CA . HIS A 1 153 ? 9.446 6.893 -37.365 1.00 79.50 153 HIS A CA 1
ATOM 1244 C C . HIS A 1 153 ? 9.375 6.222 -38.742 1.00 79.50 153 HIS A C 1
ATOM 1246 O O . HIS A 1 153 ? 9.699 6.834 -39.763 1.00 79.50 153 HIS A O 1
ATOM 1252 N N . LYS A 1 154 ? 8.918 4.963 -38.794 1.00 77.25 154 LYS A N 1
ATOM 1253 C CA . LYS A 1 154 ? 8.713 4.229 -40.049 1.00 77.25 154 LYS A CA 1
ATOM 1254 C C . LYS A 1 154 ? 7.613 4.871 -40.899 1.00 77.25 154 LYS A C 1
ATOM 1256 O O . LYS A 1 154 ? 7.818 5.010 -42.104 1.00 77.25 154 LYS A O 1
ATOM 1261 N N . TYR A 1 155 ? 6.504 5.301 -40.289 1.00 73.31 155 TYR A N 1
ATOM 1262 C CA . TYR A 1 155 ? 5.414 5.995 -40.989 1.00 73.31 155 TYR A CA 1
ATOM 1263 C C . TYR A 1 155 ? 5.831 7.388 -41.474 1.00 73.31 155 TYR A C 1
ATOM 1265 O O . TYR A 1 155 ? 5.615 7.711 -42.641 1.00 73.31 155 TYR A O 1
ATOM 1273 N N . SER A 1 156 ? 6.538 8.160 -40.643 1.00 75.19 156 SER A N 1
ATOM 1274 C CA . SER A 1 156 ? 7.091 9.466 -41.031 1.00 75.19 156 SER A CA 1
ATOM 1275 C C . SER A 1 156 ? 8.021 9.356 -42.252 1.00 75.19 156 SER A C 1
ATOM 1277 O O . SER A 1 156 ? 7.818 10.023 -43.268 1.00 75.19 156 SER A O 1
ATOM 1279 N N . LYS A 1 157 ? 8.990 8.428 -42.232 1.00 75.56 157 LYS A N 1
ATOM 1280 C CA . LYS A 1 157 ? 9.901 8.214 -43.372 1.00 75.56 157 LYS A CA 1
ATOM 1281 C C . LYS A 1 157 ? 9.232 7.582 -44.592 1.00 75.56 157 LYS A C 1
ATOM 1283 O O . LYS A 1 157 ? 9.756 7.712 -45.698 1.00 75.56 157 LYS A O 1
ATOM 1288 N N . ALA A 1 158 ? 8.141 6.839 -44.423 1.00 78.38 158 ALA A N 1
ATOM 1289 C CA . ALA A 1 158 ? 7.366 6.320 -45.548 1.00 78.38 158 ALA A CA 1
ATOM 1290 C C . ALA A 1 158 ? 6.637 7.458 -46.273 1.00 78.38 158 ALA A C 1
ATOM 1292 O O . ALA A 1 158 ? 6.761 7.556 -47.492 1.00 78.38 158 ALA A O 1
ATOM 1293 N N . GLY A 1 159 ? 5.993 8.364 -45.529 1.00 79.38 159 GLY A N 1
ATOM 1294 C CA . GLY A 1 159 ? 5.356 9.562 -46.081 1.00 79.38 159 GLY A CA 1
ATOM 1295 C C . GLY A 1 159 ? 6.347 10.459 -46.825 1.00 79.38 159 GLY A C 1
ATOM 1296 O O . GLY A 1 159 ? 6.146 10.761 -47.998 1.00 79.38 159 GLY A O 1
ATOM 1297 N N . VAL A 1 160 ? 7.486 10.784 -46.203 1.00 80.88 160 VAL A N 1
ATOM 1298 C CA . VAL A 1 160 ? 8.532 11.612 -46.840 1.00 80.88 160 VAL A CA 1
ATOM 1299 C C . VAL A 1 160 ? 9.102 10.949 -48.102 1.00 80.88 160 VAL A C 1
ATOM 1301 O O . VAL A 1 160 ? 9.320 11.619 -49.110 1.00 80.88 160 VAL A O 1
ATOM 1304 N N . ARG A 1 161 ? 9.313 9.622 -48.099 1.00 82.88 161 ARG A N 1
ATOM 1305 C CA . ARG A 1 161 ? 9.767 8.892 -49.299 1.00 82.88 161 ARG A CA 1
ATOM 1306 C C . ARG A 1 161 ? 8.711 8.854 -50.401 1.00 82.88 161 ARG A C 1
ATOM 1308 O O . ARG A 1 161 ? 9.084 8.930 -51.568 1.00 82.88 161 ARG A O 1
ATOM 1315 N N . ALA A 1 162 ? 7.431 8.743 -50.053 1.00 83.81 162 ALA A N 1
ATOM 1316 C CA . ALA A 1 162 ? 6.337 8.784 -51.018 1.00 83.81 162 ALA A CA 1
ATOM 1317 C C . ALA A 1 162 ? 6.245 10.160 -51.697 1.00 83.81 162 ALA A C 1
ATOM 1319 O O . ALA A 1 162 ? 6.176 10.225 -52.922 1.00 83.81 162 ALA A O 1
ATOM 1320 N N . VAL A 1 163 ? 6.349 11.247 -50.925 1.00 84.88 163 VAL A N 1
ATOM 1321 C CA . VAL A 1 163 ? 6.379 12.621 -51.457 1.00 84.88 163 VAL A CA 1
ATOM 1322 C C . VAL A 1 163 ? 7.610 12.845 -52.337 1.00 84.88 163 VAL A C 1
ATOM 1324 O O . VAL A 1 163 ? 7.479 13.310 -53.465 1.00 84.88 163 VAL A O 1
ATOM 1327 N N . LYS A 1 164 ? 8.803 12.430 -51.884 1.00 86.88 164 LYS A N 1
ATOM 1328 C CA . LYS A 1 164 ? 10.036 12.537 -52.681 1.00 86.88 164 LYS A CA 1
ATOM 1329 C C . LYS A 1 164 ? 9.948 11.763 -54.003 1.00 86.88 164 LYS A C 1
ATOM 1331 O O . LYS A 1 164 ? 10.438 12.248 -55.017 1.00 86.88 164 LYS A O 1
ATOM 1336 N N . ARG A 1 165 ? 9.333 10.572 -54.008 1.00 87.06 165 ARG A N 1
ATOM 1337 C CA . ARG A 1 165 ? 9.098 9.792 -55.237 1.00 87.06 165 ARG A CA 1
ATOM 1338 C C . ARG A 1 165 ? 8.152 10.506 -56.199 1.00 87.06 165 ARG A C 1
ATOM 1340 O O . ARG A 1 165 ? 8.455 10.535 -57.382 1.00 87.06 165 ARG A O 1
ATOM 1347 N N . ARG A 1 166 ? 7.058 11.097 -55.703 1.00 86.56 166 ARG A N 1
ATOM 1348 C CA . ARG A 1 166 ? 6.136 11.880 -56.542 1.00 86.56 166 ARG A CA 1
ATOM 1349 C C . ARG A 1 166 ? 6.847 13.060 -57.205 1.00 86.56 166 ARG A C 1
ATOM 1351 O O . ARG A 1 166 ? 6.852 13.131 -58.424 1.00 86.56 166 ARG A O 1
ATOM 1358 N N . LEU A 1 167 ? 7.553 13.877 -56.419 1.00 86.25 167 LEU A N 1
ATOM 1359 C CA . LEU A 1 167 ? 8.323 15.021 -56.931 1.00 86.25 167 LEU A CA 1
ATOM 1360 C C . LEU A 1 167 ? 9.405 14.609 -57.944 1.00 86.25 167 LEU A C 1
ATOM 1362 O O . LEU A 1 167 ? 9.693 15.338 -58.886 1.00 86.25 167 LEU A O 1
ATOM 1366 N N . SER A 1 168 ? 10.030 13.444 -57.749 1.00 86.31 168 SER A N 1
ATOM 1367 C CA . SER A 1 168 ? 11.035 12.919 -58.677 1.00 86.31 168 SER A CA 1
ATOM 1368 C C . SER A 1 168 ? 10.447 12.435 -59.999 1.00 86.31 168 SER A C 1
ATOM 1370 O O . SER A 1 168 ? 11.158 12.493 -60.995 1.00 86.31 168 SER A O 1
ATOM 1372 N N . ASN A 1 169 ? 9.227 11.897 -60.006 1.00 86.88 169 ASN A N 1
ATOM 1373 C CA . ASN A 1 169 ? 8.566 11.484 -61.243 1.00 86.88 169 ASN A CA 1
ATOM 1374 C C . ASN A 1 169 ? 8.074 12.712 -62.013 1.00 86.88 169 ASN A C 1
ATOM 1376 O O . ASN A 1 169 ? 8.371 12.838 -63.189 1.00 86.88 169 ASN A O 1
ATOM 1380 N N . GLU A 1 170 ? 7.473 13.680 -61.321 1.00 85.19 170 GLU A N 1
ATOM 1381 C CA . GLU A 1 170 ? 7.001 14.933 -61.924 1.00 85.19 170 GLU A CA 1
ATOM 1382 C C . GLU A 1 170 ? 8.129 15.731 -62.605 1.00 85.19 170 GLU A C 1
ATOM 1384 O O . GLU A 1 170 ? 7.930 16.301 -63.667 1.00 85.19 170 GLU A O 1
ATOM 1389 N N . LYS A 1 171 ? 9.353 15.695 -62.056 1.00 80.69 171 LYS A N 1
ATOM 1390 C CA . LYS A 1 171 ? 10.552 16.281 -62.688 1.00 80.69 171 LYS A CA 1
ATOM 1391 C C . LYS A 1 171 ? 11.120 15.505 -63.881 1.00 80.69 171 LYS A C 1
ATOM 1393 O O . LYS A 1 171 ? 12.002 16.027 -64.548 1.00 80.69 171 LYS A O 1
ATOM 1398 N N . ARG A 1 172 ? 10.746 14.237 -64.061 1.00 75.00 172 ARG A N 1
ATOM 1399 C CA . ARG A 1 172 ? 11.181 13.408 -65.201 1.00 75.00 172 ARG A CA 1
ATOM 1400 C C . ARG A 1 172 ? 10.214 13.500 -66.374 1.00 75.00 172 ARG A C 1
ATOM 1402 O O . ARG A 1 172 ? 10.623 13.207 -67.492 1.00 75.00 172 ARG A O 1
ATOM 1409 N N . ASP A 1 173 ? 8.970 13.863 -66.084 1.00 77.12 173 ASP A N 1
ATOM 1410 C CA . ASP A 1 173 ? 7.883 13.975 -67.052 1.00 77.12 173 ASP A CA 1
ATOM 1411 C C . ASP A 1 173 ? 7.717 15.419 -67.587 1.00 77.12 173 ASP A C 1
ATOM 1413 O O . ASP A 1 173 ? 6.868 15.654 -68.444 1.00 77.12 173 ASP A O 1
ATOM 1417 N N . ALA A 1 174 ? 8.527 16.368 -67.094 1.00 65.88 174 ALA A N 1
ATOM 1418 C CA . ALA A 1 174 ? 8.629 17.766 -67.533 1.00 65.88 174 ALA A CA 1
ATOM 1419 C C . ALA A 1 174 ? 9.966 18.019 -68.241 1.00 65.88 174 ALA A C 1
ATOM 1421 O O . ALA A 1 174 ? 9.969 18.800 -69.218 1.00 65.88 174 ALA A O 1
#

Secondary structure (DSSP, 8-state):
--HHHHHHHHHHHHHHHHSPPPSSHHHHHHHHHHHHHHHHHHHHHHHHHHHHHHHHHHHHTT--HHHHHHHTT--HHHHHHHHTS-HHHHHHHHHHHHHHHHHHHHHHHHHHHHHHHHHHHHHTT----HHHHHHHHHHHHHHHHHHHHHHHHHHHHHHHHHHHHHHHHHTT--

Radius of gyration: 29.47 Å; chains: 1; bounding box: 56×38×99 Å

Sequence (174 aa):
MDDETKKRKRDEIEIMKKEKRPVGLFAKVKYYVKRYWYIAVPVHFIGSLMWFGGLYAAVKSGIDVVNILEHLHLSETLIDKVRSTPPSAGVLVFTLILYKIVSPLRYATTLAGIQIVFSTLKRMGKLPIAKEVAYEIRSKYENEMKKIGRHYHKYSKAGVRAVKRRLSNEKRDA

InterPro domains:
  IPR009688 Protein FAM210A/B-like domain [PF06916] (28-115)
  IPR045866 Protein FAM210A/B-like [PTHR21377] (12-126)

Foldseek 3Di:
DPPVVVVVLVVVQVVVVPDDQDDDPVSNLVNCCVWPVVVLVVLLVVLLVVLLVVLLVCLVVVPDLLVVCVVVVHDVVLSVVLVPDDPVCNSVSSSVVVSVVCVVVSVVVSSVVSVVVQVVCVVVVNPQIPSRVVSVVVVVVVVVVVVVVVVVVVVVVVVVVVVVVVVVVVVVVD